Protein AF-A0A972IL51-F1 (afdb_monomer_lite)

Radius of gyration: 17.64 Å; chains: 1; bounding box: 32×39×38 Å

Structure (mmCIF, N/CA/C/O backbone):
data_AF-A0A972IL51-F1
#
_entry.id   AF-A0A972IL51-F1
#
loop_
_atom_site.group_PDB
_atom_site.id
_atom_site.type_symbol
_atom_site.label_atom_id
_atom_site.label_alt_id
_atom_site.label_comp_id
_atom_site.label_asym_id
_atom_site.label_entity_id
_atom_site.label_seq_id
_atom_site.pdbx_PDB_ins_code
_atom_site.Cartn_x
_atom_site.Cartn_y
_atom_site.Cartn_z
_atom_site.occupancy
_atom_site.B_iso_or_equiv
_atom_site.auth_seq_id
_atom_site.auth_comp_id
_atom_site.auth_asym_id
_atom_site.auth_atom_id
_atom_site.pdbx_PDB_model_num
ATOM 1 N N . MET A 1 1 ? -9.459 28.315 -12.729 1.00 54.38 1 MET A N 1
ATOM 2 C CA . MET A 1 1 ? -10.478 27.502 -12.029 1.00 54.38 1 MET A CA 1
ATOM 3 C C . MET A 1 1 ? -10.253 25.968 -11.992 1.00 54.38 1 MET A C 1
ATOM 5 O O . MET A 1 1 ? -11.087 25.335 -11.370 1.00 54.38 1 MET A O 1
ATOM 9 N N . PRO A 1 2 ? -9.194 25.315 -12.536 1.00 61.19 2 PRO A N 1
ATOM 10 C CA . PRO A 1 2 ? -9.063 23.844 -12.420 1.00 61.19 2 PRO A CA 1
ATOM 11 C C . PRO A 1 2 ? -8.470 23.353 -11.078 1.00 61.19 2 PRO A C 1
ATOM 13 O O . PRO A 1 2 ? -8.916 22.343 -10.538 1.00 61.19 2 PRO A O 1
ATOM 16 N N . ALA A 1 3 ? -7.544 24.108 -10.474 1.00 63.31 3 ALA A N 1
ATOM 17 C CA . ALA A 1 3 ? -6.805 23.681 -9.276 1.00 63.31 3 ALA A CA 1
ATOM 18 C C . ALA A 1 3 ? -7.681 23.448 -8.025 1.00 63.31 3 ALA A C 1
ATOM 20 O O . ALA A 1 3 ? -7.399 22.567 -7.213 1.00 63.31 3 ALA A O 1
ATOM 21 N N . GLN A 1 4 ? -8.768 24.211 -7.862 1.00 63.28 4 GLN A N 1
ATOM 22 C CA . GLN A 1 4 ? -9.670 24.057 -6.715 1.00 63.28 4 GLN A CA 1
ATOM 23 C C . GLN A 1 4 ? -10.495 22.765 -6.800 1.00 63.28 4 GLN A C 1
ATOM 25 O O . GLN A 1 4 ? -10.660 22.086 -5.786 1.00 63.28 4 GLN A O 1
ATOM 30 N N . PHE A 1 5 ? -10.971 22.382 -7.991 1.00 66.94 5 PHE A N 1
ATOM 31 C CA . PHE A 1 5 ? -11.685 21.114 -8.188 1.00 66.94 5 PHE A CA 1
ATOM 32 C C . PHE A 1 5 ? -10.774 19.912 -7.931 1.00 66.94 5 PHE A C 1
ATOM 34 O O . PHE A 1 5 ? -11.174 18.941 -7.287 1.00 66.94 5 PHE A O 1
ATOM 41 N N . GLU A 1 6 ? -9.524 20.004 -8.370 1.00 71.94 6 GLU A N 1
ATOM 42 C CA . GLU A 1 6 ? -8.514 18.967 -8.176 1.00 71.94 6 GLU A CA 1
ATOM 43 C C . GLU A 1 6 ? -8.169 18.781 -6.692 1.00 71.94 6 GLU A C 1
ATOM 45 O O . GLU A 1 6 ? -8.154 17.659 -6.181 1.00 71.94 6 GLU A O 1
ATOM 50 N N . GLN A 1 7 ? -8.045 19.881 -5.944 1.00 78.56 7 GLN A N 1
ATOM 51 C CA . GLN A 1 7 ? -7.838 19.834 -4.498 1.00 78.56 7 GLN A CA 1
ATOM 52 C C . GLN A 1 7 ? -9.017 19.186 -3.751 1.00 78.56 7 GLN A C 1
ATOM 54 O O . GLN A 1 7 ? -8.799 18.403 -2.821 1.00 78.56 7 GLN A O 1
ATOM 59 N N . HIS A 1 8 ? -10.261 19.472 -4.150 1.00 83.88 8 HIS A N 1
ATOM 60 C CA . HIS A 1 8 ? -11.445 18.839 -3.557 1.00 83.88 8 HIS A CA 1
ATOM 61 C C . HIS A 1 8 ? -11.471 17.331 -3.821 1.00 83.88 8 HIS A C 1
ATOM 63 O O . HIS A 1 8 ? -11.678 16.553 -2.888 1.00 83.88 8 HIS A O 1
ATOM 69 N N . ARG A 1 9 ? -11.172 16.902 -5.054 1.00 85.81 9 ARG A N 1
ATOM 70 C CA . ARG A 1 9 ? -11.062 15.477 -5.405 1.00 85.81 9 ARG A CA 1
ATOM 71 C C . ARG A 1 9 ? -9.986 14.774 -4.581 1.00 85.81 9 ARG A C 1
ATOM 73 O O . ARG A 1 9 ? -10.257 13.720 -4.013 1.00 85.81 9 ARG A O 1
ATOM 80 N N . CYS A 1 10 ? -8.812 15.383 -4.419 1.00 87.75 10 CYS A N 1
ATOM 81 C CA . CYS A 1 10 ? -7.740 14.837 -3.584 1.00 87.75 10 CYS A CA 1
ATOM 82 C C . CYS A 1 10 ? -8.157 14.684 -2.112 1.00 87.75 10 CYS A C 1
ATOM 84 O O . CYS A 1 10 ? -7.856 13.668 -1.482 1.00 87.75 10 CYS A O 1
A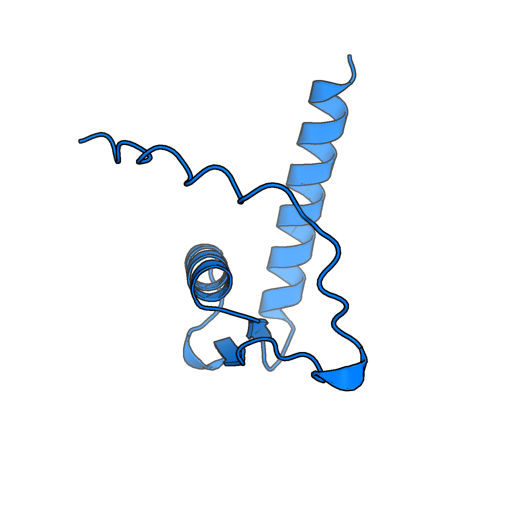TOM 86 N N . ARG A 1 11 ? -8.885 15.659 -1.549 1.00 88.94 11 ARG A N 1
ATOM 87 C CA . ARG A 1 11 ? -9.402 15.574 -0.170 1.00 88.94 11 ARG A CA 1
ATOM 88 C C . ARG A 1 11 ? -10.430 14.451 -0.013 1.00 88.94 11 ARG A C 1
ATOM 90 O O . ARG A 1 11 ? -10.368 13.715 0.973 1.00 88.94 11 ARG A O 1
ATOM 97 N N . LEU A 1 12 ? -11.336 14.300 -0.980 1.00 92.31 12 LEU A N 1
ATOM 98 C CA . LEU A 1 12 ? -12.340 13.234 -0.986 1.00 92.31 12 LEU A CA 1
ATOM 99 C C . LEU A 1 12 ? -11.690 11.853 -1.093 1.00 92.31 12 LEU A C 1
ATOM 101 O O . LEU A 1 12 ? -11.959 10.991 -0.259 1.00 92.31 12 LEU A O 1
ATOM 105 N N . LEU A 1 13 ? -10.767 11.674 -2.040 1.00 89.44 13 LEU A N 1
ATOM 106 C CA . LEU A 1 13 ? -10.007 10.432 -2.200 1.00 89.44 13 LEU A CA 1
ATOM 107 C C . LEU A 1 13 ? -9.214 10.087 -0.937 1.00 89.44 13 LEU A C 1
ATOM 109 O O . LEU A 1 13 ? -9.223 8.942 -0.494 1.00 89.44 13 LEU A O 1
ATOM 113 N N . ARG A 1 14 ? -8.594 11.079 -0.283 1.00 88.62 14 ARG A N 1
ATOM 114 C CA . ARG A 1 14 ? -7.895 10.864 0.992 1.00 88.62 14 ARG A CA 1
ATOM 115 C C . ARG A 1 14 ? -8.838 10.364 2.085 1.00 88.62 14 ARG A C 1
ATOM 117 O O . ARG A 1 14 ? -8.462 9.478 2.850 1.00 88.62 14 ARG A O 1
ATOM 124 N N . ARG A 1 15 ? -10.045 10.930 2.187 1.00 90.00 15 ARG A N 1
ATOM 125 C CA . ARG A 1 15 ? -11.046 10.503 3.177 1.00 90.00 15 ARG A CA 1
ATOM 126 C C . ARG A 1 15 ? -11.552 9.091 2.884 1.00 90.00 15 ARG A C 1
ATOM 128 O O . ARG A 1 15 ? -11.676 8.304 3.817 1.00 90.00 15 ARG A O 1
ATOM 135 N N . PHE A 1 16 ? -11.794 8.777 1.615 1.00 91.56 16 PHE A N 1
ATOM 136 C CA . PHE A 1 16 ? -12.224 7.454 1.177 1.00 91.56 16 PHE A CA 1
ATOM 137 C C . PHE A 1 16 ? -11.160 6.386 1.465 1.00 91.56 16 PHE A C 1
ATOM 139 O O . PHE A 1 16 ? -11.449 5.417 2.161 1.00 91.56 16 PHE A O 1
ATOM 146 N N . ASN A 1 17 ? -9.908 6.626 1.064 1.00 89.31 17 ASN A N 1
ATOM 147 C CA . ASN A 1 17 ? -8.792 5.713 1.329 1.00 89.31 17 ASN A CA 1
ATOM 148 C C . ASN A 1 17 ? -8.593 5.468 2.828 1.00 89.31 17 ASN A C 1
ATOM 150 O O . ASN A 1 17 ? -8.424 4.332 3.252 1.00 89.31 17 ASN A O 1
ATOM 154 N N . ARG A 1 18 ? -8.684 6.517 3.657 1.00 87.81 18 ARG A N 1
ATOM 155 C CA . ARG A 1 18 ? -8.591 6.368 5.119 1.00 87.81 18 ARG A CA 1
ATOM 156 C C . ARG A 1 18 ? -9.671 5.469 5.707 1.00 87.81 18 ARG A C 1
ATOM 158 O O . ARG A 1 18 ? -9.412 4.826 6.716 1.00 87.81 18 ARG A O 1
ATOM 165 N N . ARG A 1 19 ? -10.875 5.475 5.134 1.00 89.94 19 ARG A N 1
ATOM 166 C CA . ARG A 1 19 ? -11.956 4.595 5.579 1.00 89.94 19 ARG A CA 1
ATOM 167 C C . ARG A 1 19 ? -11.685 3.158 5.145 1.00 89.94 19 ARG A C 1
ATOM 169 O O . ARG A 1 19 ? -11.679 2.283 5.995 1.00 89.94 19 ARG A O 1
ATOM 176 N N . LEU A 1 20 ? -11.331 2.958 3.876 1.00 90.31 20 LEU A N 1
ATOM 177 C CA . LEU A 1 20 ? -10.930 1.652 3.349 1.00 90.31 20 LEU A CA 1
ATOM 178 C C . LEU A 1 20 ? -9.847 0.985 4.201 1.00 90.31 20 LEU A C 1
ATOM 180 O O . LEU A 1 20 ? -10.017 -0.153 4.612 1.00 90.31 20 LEU A O 1
ATOM 184 N N . TYR A 1 21 ? -8.774 1.702 4.539 1.00 89.69 21 TYR A N 1
ATOM 185 C CA . TYR A 1 21 ? -7.682 1.116 5.320 1.00 89.69 21 TYR A CA 1
ATOM 186 C C . TYR A 1 21 ? -8.060 0.717 6.755 1.00 89.69 21 TYR A C 1
ATOM 188 O O . TYR A 1 21 ? -7.325 -0.045 7.373 1.00 89.69 21 TYR A O 1
ATOM 196 N N . ARG A 1 22 ? -9.169 1.230 7.304 1.00 84.50 22 ARG A N 1
ATOM 197 C CA . ARG A 1 22 ? -9.677 0.810 8.622 1.00 84.50 22 ARG A CA 1
ATOM 198 C C . ARG A 1 22 ? -10.503 -0.467 8.548 1.00 84.50 22 ARG A C 1
ATOM 200 O O . ARG A 1 22 ? -10.506 -1.230 9.509 1.00 84.50 22 ARG A O 1
ATOM 207 N N . ASP A 1 23 ? -11.194 -0.662 7.431 1.00 89.94 23 ASP A N 1
ATOM 208 C CA . ASP A 1 23 ? -12.192 -1.718 7.265 1.00 89.94 23 ASP A CA 1
ATOM 209 C C . ASP A 1 23 ? -11.584 -3.015 6.691 1.00 89.94 23 ASP A C 1
ATOM 211 O O . ASP A 1 23 ? -12.237 -4.054 6.696 1.00 89.94 23 ASP A O 1
ATOM 215 N N . VAL A 1 24 ? -10.336 -2.977 6.211 1.00 91.88 24 VAL A N 1
ATOM 216 C CA . VAL A 1 24 ? -9.621 -4.156 5.697 1.00 91.88 24 VAL A CA 1
ATOM 217 C C . VAL A 1 24 ? -8.844 -4.896 6.790 1.00 91.88 24 VAL A C 1
ATOM 219 O O . VAL A 1 24 ? -8.348 -4.303 7.752 1.00 91.88 24 VAL A O 1
ATOM 222 N N . GLU A 1 25 ? -8.707 -6.208 6.601 1.00 94.19 25 GLU A N 1
ATOM 223 C CA . GLU A 1 25 ? -7.915 -7.092 7.463 1.00 94.19 25 GLU A CA 1
ATOM 224 C C . GLU A 1 25 ? -6.410 -6.821 7.329 1.00 94.19 25 GLU A C 1
ATOM 226 O O . GLU A 1 25 ? -5.707 -6.709 8.330 1.00 94.19 25 GLU A O 1
ATOM 231 N N . ALA A 1 26 ? -5.934 -6.638 6.094 1.00 94.88 26 ALA A N 1
ATOM 232 C CA . ALA A 1 26 ? -4.531 -6.408 5.781 1.00 94.88 26 ALA A CA 1
ATOM 233 C C . ALA A 1 26 ? -4.363 -5.394 4.641 1.00 94.88 26 ALA A C 1
ATOM 235 O O . ALA A 1 26 ? -5.194 -5.292 3.736 1.00 94.88 26 ALA A O 1
ATOM 236 N N . VAL A 1 27 ? -3.251 -4.661 4.669 1.00 95.12 27 VAL A N 1
ATOM 237 C CA . VAL A 1 27 ? -2.822 -3.729 3.623 1.00 95.12 27 VAL A CA 1
ATOM 238 C C . VAL A 1 27 ? -1.470 -4.183 3.088 1.00 95.12 27 VAL A C 1
ATOM 240 O O . VAL A 1 27 ? -0.488 -4.234 3.828 1.00 95.12 27 VAL A O 1
ATOM 243 N N . ILE A 1 28 ? -1.409 -4.471 1.788 1.00 94.75 28 ILE A N 1
ATOM 244 C CA . ILE A 1 28 ? -0.170 -4.832 1.093 1.00 94.75 28 ILE A CA 1
ATOM 245 C C . ILE A 1 28 ? 0.381 -3.592 0.387 1.00 94.75 28 ILE A C 1
ATOM 247 O O . ILE A 1 28 ? -0.283 -2.978 -0.446 1.00 94.75 28 ILE A O 1
ATOM 251 N N . SER A 1 29 ? 1.610 -3.226 0.730 1.00 94.00 29 SER A N 1
ATOM 252 C CA . SER A 1 29 ? 2.374 -2.135 0.132 1.00 94.00 29 SER A CA 1
ATOM 253 C C . SER A 1 29 ? 3.495 -2.689 -0.737 1.00 94.00 29 SER A C 1
ATOM 255 O O . SER A 1 29 ? 4.169 -3.638 -0.346 1.00 94.00 29 SER A O 1
ATOM 257 N N . LEU A 1 30 ? 3.737 -2.066 -1.891 1.00 93.88 30 LEU A N 1
ATOM 258 C CA . LEU A 1 30 ? 4.703 -2.560 -2.876 1.00 93.88 30 LEU A CA 1
ATOM 259 C C . LEU A 1 30 ? 6.160 -2.111 -2.657 1.00 93.88 30 LEU A C 1
ATOM 261 O O . LEU A 1 30 ? 7.037 -2.390 -3.476 1.00 93.88 30 LEU A O 1
ATOM 265 N N . GLY A 1 31 ? 6.419 -1.388 -1.568 1.00 90.75 31 GLY A N 1
ATOM 266 C CA . GLY A 1 31 ? 7.748 -0.900 -1.215 1.00 90.75 31 GLY A CA 1
ATOM 267 C C . GLY A 1 31 ? 7.728 0.071 -0.036 1.00 90.75 31 GLY A C 1
ATOM 268 O O . GLY A 1 31 ? 6.683 0.601 0.349 1.00 90.75 31 GLY A O 1
ATOM 269 N N . GLU A 1 32 ? 8.908 0.334 0.517 1.00 90.69 32 GLU A N 1
ATOM 270 C CA . GLU A 1 32 ? 9.083 1.015 1.807 1.00 90.69 32 GLU A CA 1
ATOM 271 C C . GLU A 1 32 ? 8.487 2.426 1.855 1.00 90.69 32 GLU A C 1
ATOM 273 O O . GLU A 1 32 ? 7.839 2.802 2.832 1.00 90.69 32 GLU A O 1
ATOM 278 N N . VAL A 1 33 ? 8.632 3.201 0.776 1.00 92.06 33 VAL A N 1
ATOM 279 C CA . VAL A 1 33 ? 8.115 4.579 0.715 1.00 92.06 33 VAL A CA 1
ATOM 280 C C . VAL A 1 33 ? 6.594 4.606 0.870 1.00 92.06 33 VAL A C 1
ATOM 282 O O . VAL A 1 33 ? 6.049 5.462 1.570 1.00 92.06 33 VAL A O 1
ATOM 285 N N . MET A 1 34 ? 5.885 3.678 0.223 1.00 91.19 34 MET A N 1
ATOM 286 C CA . MET A 1 34 ? 4.431 3.606 0.351 1.00 91.19 34 MET A CA 1
ATOM 287 C C . MET A 1 34 ? 4.034 3.094 1.738 1.00 91.19 34 MET A C 1
ATOM 289 O O . MET A 1 34 ? 3.108 3.634 2.341 1.00 91.19 34 MET A O 1
ATOM 293 N N . THR A 1 35 ? 4.783 2.138 2.287 1.00 93.19 35 THR A N 1
ATOM 294 C CA . THR A 1 35 ? 4.579 1.613 3.644 1.00 93.19 35 THR A CA 1
ATOM 295 C C . THR A 1 35 ? 4.651 2.734 4.680 1.00 93.19 35 THR A C 1
ATOM 297 O O . THR A 1 35 ? 3.725 2.915 5.467 1.00 93.19 35 THR A O 1
ATOM 300 N N . GLN A 1 36 ? 5.687 3.572 4.623 1.00 92.44 36 GLN A N 1
ATOM 301 C CA . GLN A 1 36 ? 5.837 4.720 5.521 1.00 92.44 36 GLN A CA 1
ATOM 302 C C . GLN A 1 36 ? 4.676 5.717 5.390 1.00 92.44 36 GLN A C 1
ATOM 304 O O . GLN A 1 36 ? 4.159 6.218 6.390 1.00 92.44 36 GLN A O 1
ATOM 309 N N . ARG A 1 37 ? 4.210 5.984 4.162 1.00 91.69 37 ARG A N 1
ATOM 310 C CA . ARG A 1 37 ? 3.064 6.877 3.917 1.00 91.69 37 ARG A CA 1
ATOM 311 C C . ARG A 1 37 ? 1.756 6.319 4.475 1.00 91.69 37 ARG A C 1
ATOM 313 O O . ARG A 1 37 ? 0.944 7.091 4.983 1.00 91.69 37 ARG A O 1
ATOM 320 N N . LEU A 1 38 ? 1.544 5.008 4.384 1.00 92.38 38 LEU A N 1
ATOM 321 C CA . LEU A 1 38 ? 0.373 4.331 4.945 1.00 92.38 38 LEU A CA 1
ATOM 322 C C . LEU A 1 38 ? 0.410 4.339 6.476 1.00 92.38 38 LEU A C 1
ATOM 324 O O . LEU A 1 38 ? -0.588 4.699 7.102 1.00 92.38 38 LEU A O 1
ATOM 328 N N . ALA A 1 39 ? 1.570 4.071 7.078 1.00 92.00 39 ALA A N 1
ATOM 329 C CA . ALA A 1 39 ? 1.764 4.203 8.521 1.00 92.00 39 ALA A CA 1
ATOM 330 C C . ALA A 1 39 ? 1.452 5.636 8.998 1.00 92.00 39 ALA A C 1
ATOM 332 O O . ALA A 1 39 ? 0.624 5.833 9.886 1.00 92.00 39 ALA A O 1
ATOM 333 N N . ALA A 1 40 ? 1.994 6.659 8.325 1.00 90.31 40 ALA A N 1
ATOM 334 C CA . ALA A 1 40 ? 1.691 8.067 8.614 1.00 90.31 40 ALA A CA 1
ATOM 335 C C . ALA A 1 40 ? 0.215 8.447 8.363 1.00 90.31 40 ALA A C 1
ATOM 337 O O . ALA A 1 40 ? -0.294 9.431 8.909 1.00 90.31 40 ALA A O 1
ATOM 338 N N . ALA A 1 41 ? -0.504 7.686 7.533 1.00 86.50 41 ALA A N 1
ATOM 339 C CA . ALA A 1 41 ? -1.937 7.854 7.317 1.00 86.50 41 ALA A CA 1
ATOM 340 C C . ALA A 1 41 ? -2.803 7.211 8.418 1.00 86.50 41 ALA A C 1
ATOM 342 O O . ALA A 1 41 ? -4.011 7.473 8.431 1.00 86.50 41 ALA A O 1
ATOM 343 N N . GLY A 1 42 ? -2.194 6.454 9.338 1.00 89.38 42 GLY A N 1
ATOM 344 C CA . GLY A 1 42 ? -2.835 5.821 10.489 1.00 89.38 42 GLY A CA 1
ATOM 345 C C . GLY A 1 42 ? -3.189 4.347 10.290 1.00 89.38 42 GLY A C 1
ATOM 346 O O . GLY A 1 42 ? -4.072 3.856 10.988 1.00 89.38 42 GLY A O 1
ATOM 347 N N . VAL A 1 43 ? -2.564 3.657 9.330 1.00 92.06 43 VAL A N 1
ATOM 348 C CA . VAL A 1 43 ? -2.701 2.198 9.202 1.00 92.06 43 VAL A CA 1
ATOM 349 C C . VAL A 1 43 ? -1.925 1.522 10.331 1.00 92.06 43 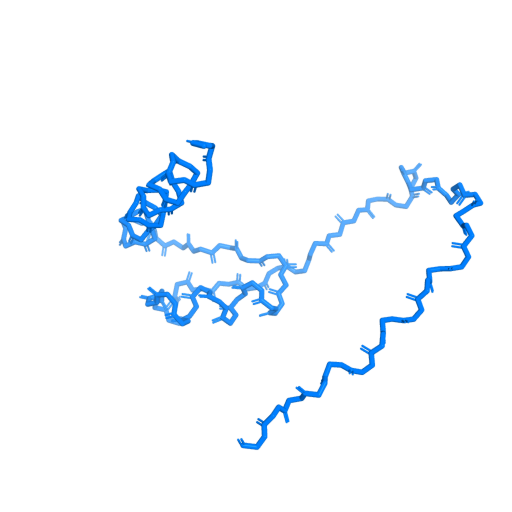VAL A C 1
ATOM 351 O O . VAL A 1 43 ? -0.777 1.875 10.595 1.00 92.06 43 VAL A O 1
ATOM 354 N N . GLU A 1 44 ? -2.560 0.566 11.005 1.00 91.75 44 GLU A N 1
ATOM 355 C CA . GLU A 1 44 ? -1.951 -0.193 12.097 1.00 91.75 44 GLU A CA 1
ATOM 356 C C . GLU A 1 44 ? -0.767 -1.032 11.590 1.00 91.75 44 GLU A C 1
ATOM 358 O O . GLU A 1 44 ? -0.890 -1.744 10.593 1.00 91.75 44 GLU A O 1
ATOM 363 N N . ALA A 1 45 ? 0.368 -0.982 12.295 1.00 89.25 45 ALA A N 1
ATOM 364 C CA . ALA A 1 45 ? 1.592 -1.673 11.883 1.00 89.25 45 ALA A CA 1
ATOM 365 C C . ALA A 1 45 ? 1.400 -3.192 11.733 1.00 89.25 45 ALA A C 1
ATOM 367 O O . ALA A 1 45 ? 1.932 -3.779 10.799 1.00 89.25 45 ALA A O 1
ATOM 368 N N . GLY A 1 46 ? 0.589 -3.815 12.597 1.00 92.56 46 GLY A N 1
ATOM 369 C CA . GLY A 1 46 ? 0.298 -5.252 12.533 1.00 92.56 46 GLY A CA 1
ATOM 370 C C . GLY A 1 46 ? -0.497 -5.690 11.298 1.00 92.56 46 GLY A C 1
ATOM 371 O O . GLY A 1 46 ? -0.486 -6.870 10.969 1.00 92.56 46 GLY A O 1
ATOM 372 N N . ARG A 1 47 ? -1.152 -4.754 10.598 1.00 94.25 47 ARG A N 1
ATOM 373 C CA . ARG A 1 47 ? -1.928 -5.015 9.373 1.00 94.25 47 ARG A CA 1
ATOM 374 C C . ARG A 1 47 ? -1.190 -4.603 8.102 1.00 94.25 47 ARG A C 1
ATOM 376 O O . ARG A 1 47 ? -1.719 -4.774 7.005 1.00 94.25 47 ARG A O 1
ATOM 383 N N . LEU A 1 48 ? -0.022 -3.976 8.231 1.00 95.06 48 LEU A N 1
ATOM 384 C CA . LEU A 1 48 ? 0.705 -3.391 7.113 1.00 95.06 48 LEU A CA 1
ATOM 385 C C . LEU A 1 48 ? 1.862 -4.301 6.700 1.00 95.06 48 LEU A C 1
ATOM 387 O O . LEU A 1 48 ? 2.842 -4.453 7.425 1.00 95.06 48 LEU A O 1
ATOM 391 N N . HIS A 1 49 ? 1.779 -4.853 5.492 1.00 94.81 49 HIS A N 1
ATOM 392 C CA . HIS A 1 49 ? 2.772 -5.777 4.950 1.00 94.81 49 HIS A CA 1
ATOM 393 C C . HIS A 1 49 ? 3.455 -5.159 3.736 1.00 94.81 49 HIS A C 1
ATOM 395 O O . HIS A 1 49 ? 2.793 -4.642 2.837 1.00 94.81 49 HIS A O 1
ATOM 401 N N . THR A 1 50 ? 4.785 -5.219 3.687 1.00 95.62 50 THR A N 1
ATOM 402 C CA . THR A 1 50 ? 5.546 -4.759 2.517 1.00 95.62 50 THR A CA 1
ATOM 403 C C . THR A 1 50 ? 5.943 -5.959 1.672 1.00 95.62 50 THR A C 1
ATOM 405 O O . THR A 1 50 ? 6.668 -6.830 2.143 1.00 95.62 50 THR A O 1
ATOM 408 N N . VAL A 1 51 ? 5.485 -5.993 0.425 1.00 93.56 51 VAL A N 1
ATOM 409 C CA . VAL A 1 51 ? 5.847 -6.994 -0.580 1.00 93.56 51 VAL A CA 1
ATOM 410 C C . VAL A 1 51 ? 6.455 -6.248 -1.751 1.00 93.56 51 VAL A C 1
ATOM 412 O O . VAL A 1 51 ? 5.752 -5.536 -2.453 1.00 93.56 51 VAL A O 1
ATOM 415 N N . HIS A 1 52 ? 7.761 -6.372 -1.960 1.00 88.44 52 HIS A N 1
ATOM 416 C CA . HIS A 1 52 ? 8.425 -5.651 -3.042 1.00 88.44 52 HIS A CA 1
ATOM 417 C C . HIS A 1 52 ? 7.852 -6.067 -4.395 1.00 88.44 52 HIS A C 1
ATOM 419 O O . HIS A 1 52 ? 7.750 -7.258 -4.693 1.00 88.44 52 HIS A O 1
ATOM 425 N N . ASN A 1 53 ? 7.465 -5.073 -5.199 1.00 86.38 53 ASN A N 1
ATOM 426 C CA . ASN A 1 53 ? 6.985 -5.345 -6.546 1.00 86.38 53 ASN A CA 1
ATOM 427 C C . ASN A 1 53 ? 8.065 -6.081 -7.344 1.00 86.38 53 ASN A C 1
ATOM 429 O O . ASN A 1 53 ? 9.240 -5.714 -7.285 1.00 86.38 53 ASN A O 1
ATOM 433 N N . TRP A 1 54 ? 7.656 -7.072 -8.123 1.00 85.12 54 TRP A N 1
ATOM 434 C CA . TRP A 1 54 ? 8.534 -7.795 -9.029 1.00 85.12 54 TRP A CA 1
ATOM 435 C C . TRP A 1 54 ? 7.843 -7.937 -10.384 1.00 85.12 54 TRP A C 1
ATOM 437 O O . TRP A 1 54 ? 6.615 -7.915 -10.471 1.00 85.12 54 TRP A O 1
ATOM 447 N N . THR A 1 55 ? 8.639 -8.085 -11.436 1.00 86.12 55 THR A N 1
ATOM 448 C CA . THR A 1 55 ? 8.148 -8.295 -12.800 1.00 86.12 55 THR A CA 1
ATOM 449 C C . THR A 1 55 ? 8.951 -9.430 -13.439 1.00 86.12 55 THR A C 1
ATOM 451 O O . THR A 1 55 ? 10.172 -9.445 -13.262 1.00 86.12 55 THR A O 1
ATOM 454 N N . PRO A 1 56 ? 8.318 -10.359 -14.183 1.00 83.94 56 PRO A N 1
A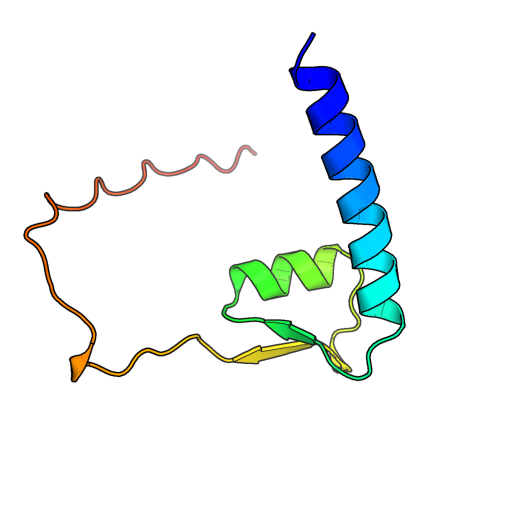TOM 455 C CA . PRO A 1 56 ? 9.029 -11.356 -14.982 1.00 83.94 56 PRO A CA 1
ATOM 456 C C . PRO A 1 56 ? 9.972 -10.693 -15.988 1.00 83.94 56 PRO A C 1
ATOM 458 O O . PRO A 1 56 ? 9.583 -9.749 -16.680 1.00 83.94 56 PRO A O 1
ATOM 461 N N . GLY A 1 57 ? 11.212 -11.176 -16.069 1.00 80.44 57 GLY A N 1
ATOM 462 C CA . GLY A 1 57 ? 12.243 -10.575 -16.918 1.00 80.44 57 GLY A CA 1
ATOM 463 C C . GLY A 1 57 ? 11.904 -10.631 -18.409 1.00 80.44 57 GLY A C 1
ATOM 464 O O . GLY A 1 57 ? 12.283 -9.737 -19.158 1.00 80.44 57 GLY A O 1
ATOM 465 N N . GLU A 1 58 ? 11.123 -11.626 -18.829 1.00 83.06 58 GLU A N 1
ATOM 466 C CA . GLU A 1 58 ? 10.716 -11.859 -20.218 1.00 83.06 58 GLU A CA 1
ATOM 467 C C . GLU A 1 58 ? 9.827 -10.734 -20.776 1.00 83.06 58 GLU A C 1
ATOM 469 O O . GLU A 1 58 ? 9.782 -10.524 -21.986 1.00 83.06 58 GLU A O 1
ATOM 474 N N . GLY A 1 59 ? 9.129 -9.998 -19.902 1.00 76.81 59 GLY A N 1
ATOM 475 C CA . GLY A 1 59 ? 8.266 -8.869 -20.265 1.00 76.81 59 GLY A CA 1
ATOM 476 C C . GLY A 1 59 ? 8.922 -7.494 -20.119 1.00 76.81 59 GLY A C 1
ATOM 477 O O . GLY A 1 59 ? 8.275 -6.481 -20.389 1.00 76.81 59 GLY A O 1
ATOM 478 N N . VAL A 1 60 ? 10.179 -7.427 -19.666 1.00 80.31 60 VAL A N 1
ATOM 479 C CA . VAL A 1 60 ? 10.898 -6.165 -19.456 1.00 80.31 60 VAL A CA 1
ATOM 480 C C . VAL A 1 60 ? 11.779 -5.882 -20.667 1.00 80.31 60 VAL A C 1
ATOM 482 O O . VAL A 1 60 ? 12.902 -6.368 -20.773 1.00 80.31 60 VAL A O 1
ATOM 485 N N . THR A 1 61 ? 11.291 -5.048 -21.584 1.00 79.00 61 THR A N 1
ATOM 486 C CA . THR A 1 61 ? 12.113 -4.522 -22.676 1.00 79.00 61 THR A CA 1
ATOM 487 C C . THR A 1 61 ? 12.888 -3.294 -22.209 1.00 79.00 61 THR A C 1
ATOM 489 O O . THR A 1 61 ? 12.320 -2.261 -21.846 1.00 79.00 61 THR A O 1
ATOM 492 N N . VAL A 1 62 ? 14.219 -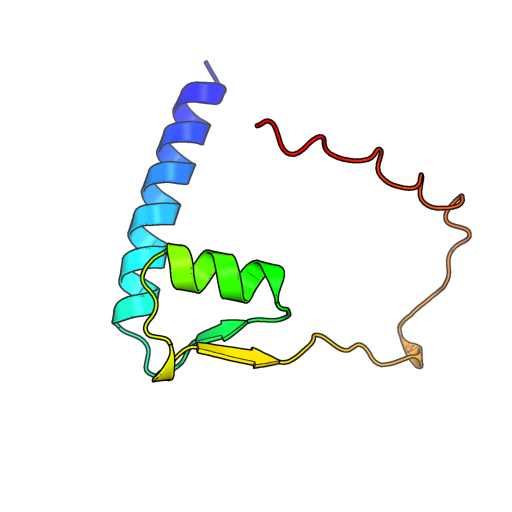3.383 -22.252 1.00 71.06 62 VAL A N 1
ATOM 493 C CA . VAL A 1 62 ? 15.077 -2.199 -22.170 1.00 71.06 62 VAL A CA 1
ATOM 494 C C . VAL A 1 62 ? 14.962 -1.479 -23.509 1.00 71.06 62 VAL A C 1
ATOM 496 O O . VAL A 1 62 ? 15.696 -1.755 -24.450 1.00 71.06 62 VAL A O 1
ATOM 499 N N . HIS A 1 63 ? 13.988 -0.582 -23.633 1.00 70.88 63 HIS A N 1
ATOM 500 C CA . HIS A 1 63 ? 14.095 0.467 -24.640 1.00 70.88 63 HIS A CA 1
ATOM 501 C C . HIS A 1 63 ? 15.258 1.377 -24.238 1.00 70.88 63 HIS A C 1
ATOM 503 O O . HIS A 1 63 ? 15.441 1.593 -23.037 1.00 70.88 63 HIS A O 1
ATOM 509 N N . ASP A 1 64 ? 16.011 1.904 -25.212 1.00 62.94 64 ASP A N 1
ATOM 510 C CA . ASP A 1 64 ? 17.062 2.914 -25.020 1.00 62.94 64 ASP A CA 1
ATOM 511 C C . ASP A 1 64 ? 16.466 4.176 -24.391 1.00 62.94 64 ASP A C 1
ATOM 513 O O . ASP A 1 64 ? 16.185 5.192 -25.029 1.00 62.94 64 ASP A O 1
ATOM 517 N N . ARG A 1 65 ? 16.198 4.096 -23.092 1.00 61.69 65 ARG A N 1
ATOM 518 C CA . ARG A 1 65 ? 15.834 5.230 -22.280 1.00 61.69 65 ARG A CA 1
ATOM 519 C C . ARG A 1 65 ? 17.136 5.997 -22.111 1.00 61.69 65 ARG A C 1
ATOM 521 O O . ARG A 1 65 ? 18.071 5.430 -21.540 1.00 61.69 65 ARG A O 1
ATOM 528 N N . PRO A 1 66 ? 17.227 7.259 -22.567 1.00 62.88 66 PRO A N 1
ATOM 529 C CA . PRO A 1 66 ? 18.370 8.085 -22.218 1.00 62.88 66 PRO A CA 1
ATOM 530 C C . PRO A 1 66 ? 18.562 8.011 -20.698 1.00 62.88 66 PRO A C 1
ATOM 532 O O . PRO A 1 66 ? 17.556 7.964 -19.975 1.00 62.88 66 PRO A O 1
ATOM 535 N N . PRO A 1 67 ? 19.816 7.924 -20.217 1.00 65.75 67 PRO A N 1
ATOM 536 C CA . PRO A 1 67 ? 20.114 7.638 -18.822 1.00 65.75 67 PRO A CA 1
ATOM 537 C C . PRO A 1 67 ? 19.248 8.518 -17.929 1.00 65.75 67 PRO A C 1
ATOM 539 O O . PRO A 1 67 ? 19.183 9.736 -18.119 1.00 65.75 67 PRO A O 1
ATOM 542 N N . ALA A 1 68 ? 18.518 7.882 -17.007 1.00 64.81 68 ALA A N 1
ATOM 543 C CA . ALA A 1 68 ? 17.648 8.596 -16.090 1.00 64.81 68 ALA A CA 1
ATOM 544 C C . ALA A 1 68 ? 18.478 9.695 -15.421 1.00 64.81 68 ALA A C 1
ATOM 546 O O . ALA A 1 68 ? 19.507 9.401 -14.807 1.00 64.81 68 ALA A O 1
ATOM 547 N N . LYS A 1 69 ? 18.064 10.962 -15.576 1.00 68.88 69 LYS A N 1
ATOM 548 C CA . LYS A 1 69 ? 18.695 12.067 -14.850 1.00 68.88 69 LYS A CA 1
ATOM 549 C C . LYS A 1 69 ? 18.669 11.682 -13.378 1.00 68.88 69 LYS A C 1
ATOM 551 O O . LYS A 1 69 ? 17.591 11.456 -12.826 1.00 68.88 69 LYS A O 1
ATOM 556 N N . ARG A 1 70 ? 19.854 11.542 -12.779 1.00 64.12 70 ARG A N 1
ATOM 557 C CA . ARG A 1 70 ? 19.986 11.309 -11.343 1.00 64.12 70 ARG A CA 1
ATOM 558 C C . A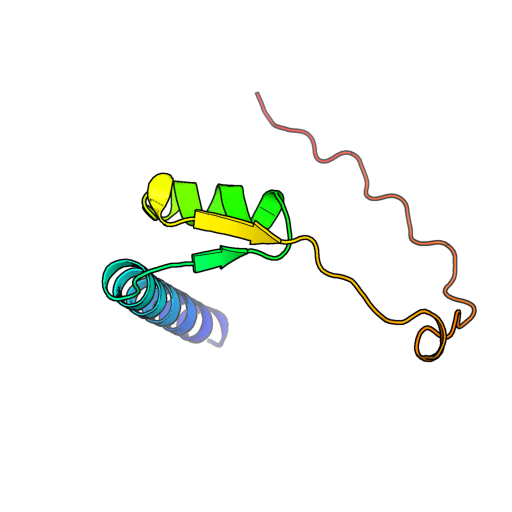RG A 1 70 ? 19.155 12.405 -10.662 1.00 64.12 70 ARG A C 1
ATOM 560 O O . ARG A 1 70 ? 19.371 13.570 -10.999 1.00 64.12 70 ARG A O 1
ATOM 567 N N . PRO A 1 71 ? 18.164 12.072 -9.819 1.00 65.19 71 PRO A N 1
ATOM 568 C CA . PRO A 1 71 ? 17.387 13.103 -9.153 1.00 65.19 71 PRO A CA 1
ATOM 569 C C . PRO A 1 71 ? 18.353 13.984 -8.357 1.00 65.19 71 PRO A C 1
ATOM 571 O O . PRO A 1 71 ? 19.210 13.466 -7.638 1.00 65.19 71 PRO A O 1
ATOM 574 N N . GLU A 1 72 ? 18.244 15.299 -8.549 1.00 71.12 72 GLU A N 1
ATOM 575 C CA . GLU A 1 72 ? 18.945 16.296 -7.738 1.00 71.12 72 GLU A CA 1
ATOM 576 C C . GLU A 1 72 ? 18.702 15.967 -6.253 1.00 71.12 72 GLU A C 1
ATOM 578 O O . GLU A 1 72 ? 17.574 15.592 -5.901 1.00 71.12 72 GLU A O 1
ATOM 583 N N . PRO A 1 73 ? 19.717 16.068 -5.376 1.00 64.19 73 PRO A N 1
ATOM 584 C CA . PRO A 1 73 ? 19.527 15.875 -3.947 1.00 64.19 73 PRO A CA 1
ATOM 585 C C . PRO A 1 73 ? 18.398 16.787 -3.466 1.00 64.19 73 PRO A C 1
ATOM 587 O O . PRO A 1 73 ? 18.504 18.012 -3.514 1.00 64.19 73 PRO A O 1
ATOM 590 N N . VAL A 1 74 ? 17.291 16.196 -3.017 1.00 64.00 74 VAL A N 1
ATOM 591 C CA . VAL A 1 74 ? 16.237 16.963 -2.357 1.00 64.00 74 VAL A CA 1
ATOM 592 C C . VAL A 1 74 ? 16.819 17.408 -1.025 1.00 64.00 74 VAL A C 1
ATOM 594 O O . VAL A 1 74 ? 17.047 16.579 -0.144 1.00 64.00 74 VAL A O 1
ATOM 597 N N . ALA A 1 75 ? 17.097 18.704 -0.891 1.00 63.44 75 ALA A N 1
ATOM 598 C CA . ALA A 1 75 ? 17.474 19.288 0.384 1.00 63.44 75 ALA A CA 1
ATOM 599 C C . ALA A 1 75 ? 16.334 19.035 1.382 1.00 63.44 75 ALA A C 1
ATOM 601 O O . ALA A 1 75 ? 15.257 19.626 1.284 1.00 63.44 75 ALA A O 1
ATOM 602 N N . LEU A 1 76 ? 16.561 18.117 2.320 1.00 55.91 76 LEU A N 1
ATOM 603 C CA . LEU A 1 76 ? 15.762 18.006 3.533 1.00 55.91 76 LEU A CA 1
ATOM 604 C C . LEU A 1 76 ? 16.078 19.259 4.350 1.00 55.91 76 LEU A C 1
ATOM 606 O O . LEU A 1 76 ? 17.121 19.338 4.994 1.00 55.91 76 LEU A O 1
ATOM 610 N N . GLY A 1 77 ? 15.225 20.274 4.206 1.00 54.34 77 GLY A N 1
ATOM 611 C CA . GLY A 1 77 ? 15.309 21.502 4.988 1.00 54.34 77 GLY A CA 1
ATOM 612 C C . GLY A 1 77 ? 15.337 21.188 6.484 1.00 54.34 77 GLY A C 1
ATOM 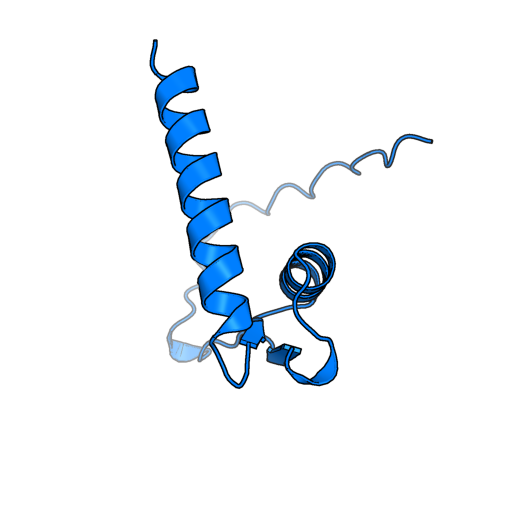613 O O . GLY A 1 77 ? 14.641 20.276 6.937 1.00 54.34 77 GLY A O 1
ATOM 614 N N . SER A 1 78 ? 16.200 21.922 7.185 1.00 52.00 78 SER A N 1
ATOM 615 C CA . SER A 1 78 ? 16.417 21.905 8.636 1.00 52.00 78 SER A CA 1
ATOM 616 C C . SER A 1 78 ? 15.183 22.297 9.441 1.00 52.00 78 SER A C 1
ATOM 618 O O . SER A 1 78 ? 14.390 23.126 8.939 1.00 52.00 78 SER A O 1
#

Foldseek 3Di:
DVVVVVVVVVVVVLVVVLVVLVPDQADEAQDDVVLVVVVVSPRDPVRYHYHHDDDPPVPDDPDPDPPPDDPDPDPPDD

pLDDT: mean 81.83, std 12.69, range [52.0, 95.62]

Secondary structure (DSSP, 8-state):
-HHHHHHHHHHHHHHHHHHHHHH-S-EEESSHHHHHHHHHTT--GGGEEE------GGG-----PPPPPPPP------

Sequence (78 aa):
MPAQFEQHRCRLLRRFNRRLYRDVEAVISLGEVMTQRLAAAGVEAGRLHTVHNWTPGEGVTVHDRPPAKRPEPVALGS